Protein AF-A0A7R8Z965-F1 (afdb_monomer_lite)

Radius of gyration: 36.0 Å; chains: 1; bounding box: 77×57×90 Å

pLDDT: mean 77.86, std 20.32, range [38.06, 97.81]

Secondary structure (DSSP, 8-state):
--HHHHHHHHHHHHHHHHHHHHHHHHHHHHHHHHHHHHHHHHHHHHHHHHHHHHHHSTTHHHHHTT-----------------------

Sequence (89 aa):
MSQAFQRNLTVWQTKFKALEDQFQGFKQAKDGELAEVKEQLRDVMFYLEAQKQIAESADRDEIAEGHIVIGEPSKPASDSKSRRRRKHR

Organism: Timema douglasi (NCBI:txid61478)

Foldseek 3Di:
DDPVVVVVVVVVVVVVVVVVVVVVVVVVVVVVVVVVVVVVVVVVVVVVVVVVVLVPDPCVVCVVVPNDDPPDDDDPPDPPPDPDDDDDD

Structure (mmCIF, N/CA/C/O backbone):
data_AF-A0A7R8Z965-F1
#
_entry.id   AF-A0A7R8Z965-F1
#
loop_
_atom_site.group_PDB
_atom_site.id
_atom_site.type_symbol
_atom_site.label_atom_id
_atom_site.label_alt_id
_atom_site.label_comp_id
_atom_site.label_asym_id
_atom_site.label_entity_id
_atom_site.label_seq_id
_atom_site.pdbx_PDB_ins_code
_atom_site.Cartn_x
_atom_site.Cartn_y
_atom_site.Cartn_z
_atom_site.occupancy
_atom_site.B_iso_or_equiv
_atom_site.auth_seq_id
_atom_site.auth_comp_id
_atom_site.auth_asym_id
_atom_site.auth_atom_id
_atom_site.pdbx_PDB_model_num
ATOM 1 N N . MET A 1 1 ? 36.072 7.081 -30.822 1.00 58.38 1 MET A N 1
ATOM 2 C CA . MET A 1 1 ? 35.400 6.205 -29.832 1.00 58.38 1 MET A CA 1
ATOM 3 C C . MET A 1 1 ? 34.659 5.125 -30.619 1.00 58.38 1 MET A C 1
ATOM 5 O O . MET A 1 1 ? 33.982 5.492 -31.570 1.00 58.38 1 MET A O 1
ATOM 9 N N . SER A 1 2 ? 34.877 3.828 -30.369 1.00 85.88 2 SER A N 1
ATOM 10 C CA . SER A 1 2 ? 34.365 2.776 -31.273 1.00 85.88 2 SER A CA 1
ATOM 11 C C . SER A 1 2 ? 32.845 2.584 -31.131 1.00 85.88 2 SER A C 1
ATOM 13 O O . SER A 1 2 ? 32.302 2.670 -30.028 1.00 85.88 2 SER A O 1
ATOM 15 N N . GLN A 1 3 ? 32.151 2.293 -32.239 1.00 86.94 3 GLN A N 1
ATOM 16 C CA . GLN A 1 3 ? 30.692 2.083 -32.251 1.00 86.94 3 GLN A CA 1
ATOM 17 C C . GLN A 1 3 ? 30.240 0.951 -31.311 1.00 86.94 3 GLN A C 1
ATOM 19 O O . GLN A 1 3 ? 29.134 0.992 -30.779 1.00 86.94 3 GLN A O 1
ATOM 24 N N . ALA A 1 4 ? 31.090 -0.055 -31.084 1.00 86.94 4 ALA A N 1
ATOM 25 C CA . ALA A 1 4 ? 30.792 -1.173 -30.192 1.00 86.94 4 ALA A CA 1
ATOM 26 C C . ALA A 1 4 ? 30.666 -0.728 -28.724 1.00 86.94 4 ALA A C 1
ATOM 28 O O . ALA A 1 4 ? 29.737 -1.149 -28.036 1.00 86.94 4 ALA A O 1
ATOM 29 N N . PHE A 1 5 ? 31.544 0.169 -28.260 1.00 89.00 5 PHE A N 1
ATOM 30 C CA . PHE A 1 5 ? 31.459 0.716 -26.903 1.00 89.00 5 PHE A CA 1
ATOM 31 C C . PHE A 1 5 ? 30.218 1.590 -26.715 1.00 89.00 5 PHE A C 1
ATOM 33 O O . PHE A 1 5 ? 29.540 1.460 -25.701 1.00 89.00 5 PHE A O 1
ATOM 40 N N . GLN A 1 6 ? 29.880 2.424 -27.703 1.00 91.94 6 GLN A N 1
ATOM 41 C CA . GLN A 1 6 ? 28.678 3.266 -27.646 1.00 91.94 6 GLN A CA 1
ATOM 42 C C . GLN A 1 6 ? 27.401 2.425 -27.556 1.00 91.94 6 GLN A C 1
ATOM 44 O O . GLN A 1 6 ? 26.561 2.682 -26.700 1.00 91.94 6 GLN A O 1
ATOM 49 N N . ARG A 1 7 ? 27.284 1.369 -28.373 1.00 91.31 7 ARG A N 1
ATOM 50 C CA . ARG A 1 7 ? 26.144 0.440 -28.312 1.00 91.31 7 ARG A CA 1
ATOM 51 C C . ARG A 1 7 ? 26.038 -0.246 -26.953 1.00 91.31 7 ARG A C 1
ATOM 53 O O . ARG A 1 7 ? 24.942 -0.335 -26.412 1.00 91.31 7 ARG A O 1
ATOM 60 N N . ASN A 1 8 ? 27.158 -0.708 -26.396 1.00 93.81 8 ASN A N 1
ATOM 61 C CA . ASN A 1 8 ? 27.162 -1.350 -25.082 1.00 93.81 8 ASN A CA 1
ATOM 62 C C . ASN A 1 8 ? 26.711 -0.374 -23.982 1.00 93.81 8 ASN A C 1
ATOM 64 O O . ASN A 1 8 ? 25.833 -0.706 -23.190 1.00 93.81 8 ASN A O 1
ATOM 68 N N . LEU A 1 9 ? 27.225 0.859 -24.000 1.00 93.75 9 LEU A N 1
ATOM 69 C CA . LEU A 1 9 ? 26.821 1.899 -23.055 1.00 93.75 9 LEU A CA 1
ATOM 70 C C . LEU A 1 9 ? 25.313 2.171 -23.125 1.00 93.75 9 LEU A C 1
ATOM 72 O O . LEU A 1 9 ? 24.647 2.178 -22.093 1.00 93.75 9 LEU A O 1
ATOM 76 N N . THR A 1 10 ? 24.761 2.334 -24.331 1.00 94.62 10 THR A N 1
ATOM 77 C CA . THR A 1 10 ? 23.322 2.554 -24.516 1.00 94.62 10 THR A CA 1
ATOM 78 C C . TH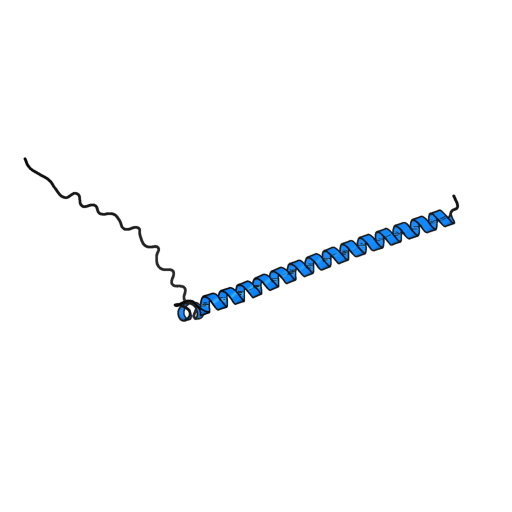R A 1 10 ? 22.505 1.374 -24.000 1.00 94.62 10 THR A C 1
ATOM 80 O O . THR A 1 10 ? 21.548 1.579 -23.261 1.00 94.62 10 THR A O 1
ATOM 83 N N . VAL A 1 11 ? 22.900 0.137 -24.317 1.00 96.06 11 VAL A N 1
ATOM 84 C CA . VAL A 1 11 ? 22.213 -1.067 -23.820 1.00 96.06 11 VAL A CA 1
ATOM 85 C C . VAL A 1 11 ? 22.231 -1.118 -22.295 1.00 96.06 11 VAL A C 1
ATOM 87 O O . VAL A 1 11 ? 21.210 -1.428 -21.681 1.00 96.06 11 VAL A O 1
ATOM 90 N N . TRP A 1 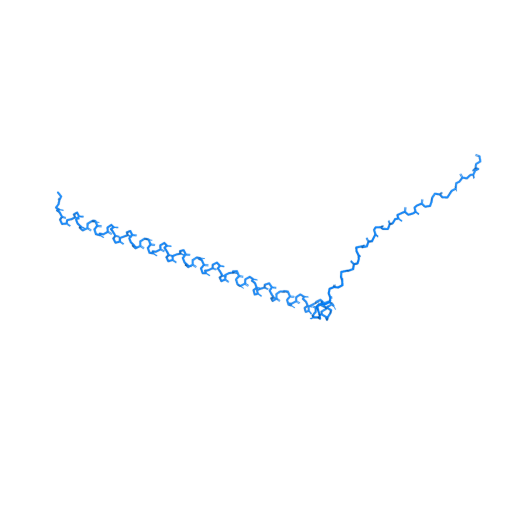12 ? 23.368 -0.809 -21.674 1.00 95.62 12 TRP A N 1
ATOM 91 C CA . TRP A 1 12 ? 23.490 -0.814 -20.221 1.00 95.62 12 TRP A CA 1
ATOM 92 C C . TRP A 1 12 ? 22.623 0.272 -19.580 1.00 95.62 12 TRP A C 1
ATOM 94 O O . TRP A 1 12 ? 21.887 -0.015 -18.641 1.00 95.62 12 TRP A O 1
ATOM 104 N N . GLN A 1 13 ? 22.615 1.479 -20.149 1.00 95.88 13 GLN A N 1
ATOM 105 C CA . GLN A 1 13 ? 21.759 2.574 -19.699 1.00 95.88 13 GLN A CA 1
ATOM 106 C C . GLN A 1 13 ? 20.268 2.226 -19.815 1.00 95.88 13 GLN A C 1
ATOM 108 O O . GLN A 1 13 ? 19.503 2.484 -18.889 1.00 95.88 13 GLN A O 1
ATOM 113 N N . THR A 1 14 ? 19.846 1.605 -20.921 1.00 96.44 14 THR A N 1
ATOM 114 C CA . THR A 1 14 ? 18.456 1.164 -21.097 1.00 96.44 14 THR A CA 1
ATOM 115 C C . THR A 1 14 ? 18.073 0.103 -20.070 1.00 96.44 14 THR A C 1
ATOM 117 O O . THR A 1 14 ? 17.008 0.202 -19.468 1.00 96.44 14 THR A O 1
ATOM 120 N N . LYS A 1 15 ? 18.940 -0.890 -19.832 1.00 96.88 15 LYS A N 1
ATOM 121 C CA . LYS A 1 15 ? 18.693 -1.929 -18.821 1.00 96.88 15 LYS A CA 1
ATOM 122 C C . LYS A 1 15 ? 18.623 -1.351 -17.415 1.00 96.88 15 LYS A C 1
ATOM 124 O O . LYS A 1 15 ? 17.747 -1.737 -16.652 1.00 96.88 15 LYS A O 1
ATOM 129 N N . PHE A 1 16 ? 19.527 -0.432 -17.093 1.00 96.88 16 PHE A N 1
ATOM 130 C CA . PHE A 1 16 ? 19.552 0.228 -15.797 1.00 96.88 16 PHE A CA 1
ATOM 131 C C . PHE A 1 16 ? 18.260 1.009 -15.558 1.00 96.88 16 PHE A C 1
ATOM 133 O O . PHE A 1 16 ? 17.611 0.810 -14.538 1.00 96.88 16 PHE A O 1
ATOM 140 N N . LYS A 1 17 ? 17.832 1.808 -16.541 1.00 97.06 17 LYS A N 1
ATOM 141 C CA . LYS A 1 17 ? 16.582 2.564 -16.451 1.00 97.06 17 LYS A CA 1
ATOM 142 C C . LYS A 1 17 ? 15.360 1.653 -16.313 1.00 97.06 17 LYS A C 1
ATOM 144 O O . LYS A 1 17 ? 14.530 1.879 -15.446 1.00 97.06 17 LYS A O 1
ATOM 149 N N . ALA A 1 18 ? 15.289 0.583 -17.104 1.00 97.06 18 ALA A N 1
ATOM 150 C CA . ALA A 1 18 ? 14.199 -0.384 -17.000 1.00 97.06 18 ALA A CA 1
ATOM 151 C C . ALA A 1 18 ? 14.147 -1.059 -15.618 1.00 97.06 18 ALA A C 1
ATOM 153 O O . ALA A 1 18 ? 13.064 -1.294 -15.087 1.00 97.06 18 ALA A O 1
ATOM 154 N N . LEU A 1 19 ? 15.307 -1.365 -15.032 1.00 97.00 19 LEU A N 1
ATOM 155 C CA . LEU A 1 19 ? 15.387 -1.952 -13.698 1.00 97.00 19 LEU A CA 1
ATOM 156 C C . LEU A 1 19 ? 14.975 -0.953 -12.610 1.00 97.00 19 LEU A C 1
ATOM 158 O O . LEU A 1 19 ? 14.277 -1.330 -11.674 1.00 97.00 19 LEU A O 1
ATOM 162 N N . GLU A 1 20 ? 15.380 0.310 -12.741 1.00 97.06 20 GLU A N 1
ATOM 163 C CA . GLU A 1 20 ? 14.978 1.383 -11.833 1.00 97.06 20 GLU A CA 1
ATOM 164 C C . GLU A 1 20 ? 13.460 1.600 -11.866 1.00 97.06 20 GLU A C 1
ATOM 166 O O . GLU A 1 20 ? 12.827 1.609 -10.810 1.00 97.06 20 GLU A O 1
ATOM 171 N N . ASP A 1 21 ? 12.865 1.661 -13.059 1.00 97.38 21 ASP A N 1
ATOM 172 C CA . ASP A 1 21 ? 11.417 1.808 -13.235 1.00 97.38 21 ASP A CA 1
ATOM 173 C C . ASP A 1 21 ? 10.656 0.617 -12.617 1.00 97.38 21 ASP A C 1
ATOM 175 O O . ASP A 1 21 ? 9.676 0.798 -11.889 1.00 97.38 21 ASP A O 1
ATOM 179 N N . GLN A 1 22 ? 11.134 -0.616 -12.835 1.00 97.06 22 GLN A N 1
ATOM 180 C CA . GLN A 1 22 ? 10.551 -1.819 -12.227 1.00 97.06 22 GLN A CA 1
ATOM 181 C C . GLN A 1 22 ? 10.665 -1.814 -10.702 1.00 97.06 22 GLN A C 1
ATOM 183 O O . GLN A 1 22 ? 9.713 -2.171 -10.008 1.00 97.06 22 GLN A O 1
ATOM 188 N N . PHE A 1 23 ? 11.817 -1.404 -10.171 1.00 97.25 23 PHE A N 1
ATOM 189 C CA . PHE A 1 23 ? 12.038 -1.331 -8.733 1.00 97.25 23 PHE A CA 1
ATOM 190 C C . PHE A 1 23 ? 11.137 -0.282 -8.079 1.00 97.25 23 PHE A C 1
ATOM 192 O O . PHE A 1 23 ? 10.539 -0.550 -7.037 1.00 97.25 23 PHE A O 1
ATOM 199 N N . GLN A 1 24 ? 10.993 0.891 -8.699 1.00 97.00 24 GLN A N 1
ATOM 200 C CA . GLN A 1 24 ? 10.089 1.929 -8.212 1.00 97.00 24 GLN A CA 1
ATOM 201 C C . GLN A 1 24 ? 8.634 1.452 -8.225 1.00 97.00 24 GLN A C 1
ATOM 203 O O . GLN A 1 24 ? 7.940 1.619 -7.222 1.00 97.00 24 GLN A O 1
ATOM 208 N N . GLY A 1 25 ? 8.194 0.798 -9.305 1.00 97.12 25 GLY A N 1
ATOM 209 C CA . GLY A 1 25 ? 6.851 0.222 -9.388 1.00 97.12 25 GLY A CA 1
ATOM 210 C C . GLY A 1 25 ? 6.600 -0.845 -8.319 1.00 97.12 25 GLY A C 1
ATOM 211 O O . GLY A 1 25 ? 5.586 -0.803 -7.624 1.00 97.12 25 GLY A O 1
ATOM 212 N N . PHE A 1 26 ? 7.552 -1.761 -8.120 1.00 96.75 26 PHE A N 1
ATOM 213 C CA . PHE A 1 26 ? 7.466 -2.782 -7.074 1.00 96.75 26 PHE A CA 1
ATOM 214 C C . PHE A 1 26 ? 7.397 -2.164 -5.675 1.00 96.75 26 PHE A C 1
ATOM 216 O O . PHE A 1 26 ? 6.569 -2.567 -4.859 1.00 96.75 26 PHE A O 1
ATOM 223 N N . LYS A 1 27 ? 8.242 -1.166 -5.400 1.00 97.56 27 LYS A N 1
ATOM 224 C CA . LYS A 1 27 ? 8.256 -0.470 -4.114 1.00 97.56 27 LYS A CA 1
ATOM 225 C C . LYS A 1 27 ? 6.915 0.208 -3.836 1.00 97.56 27 LYS A C 1
ATOM 227 O O . LYS A 1 27 ? 6.368 0.020 -2.760 1.00 97.56 27 LYS A O 1
ATOM 232 N N . GLN A 1 28 ? 6.366 0.934 -4.810 1.00 97.81 28 GLN A N 1
ATOM 233 C CA . GLN A 1 28 ? 5.066 1.596 -4.666 1.00 97.81 28 GLN A CA 1
ATOM 234 C C . GLN A 1 28 ? 3.933 0.596 -4.418 1.00 97.81 28 GLN A C 1
ATOM 236 O O . GLN A 1 28 ? 3.106 0.824 -3.540 1.00 97.81 28 GLN A O 1
ATOM 241 N N . ALA A 1 29 ? 3.920 -0.529 -5.140 1.00 97.31 29 ALA A N 1
ATOM 242 C CA . ALA A 1 29 ? 2.936 -1.585 -4.921 1.00 97.31 29 ALA A CA 1
ATOM 243 C C . ALA A 1 29 ? 3.031 -2.157 -3.497 1.00 97.31 29 ALA A C 1
ATOM 245 O O . ALA A 1 29 ? 2.019 -2.293 -2.815 1.00 97.31 29 ALA A O 1
ATOM 246 N N . LYS A 1 30 ? 4.252 -2.424 -3.015 1.00 97.38 30 LYS A N 1
ATOM 247 C CA . LYS A 1 30 ? 4.471 -2.951 -1.663 1.00 97.38 30 LYS A CA 1
ATOM 248 C C . LYS A 1 30 ? 4.165 -1.954 -0.558 1.00 97.38 30 LYS A C 1
ATOM 250 O O . LYS A 1 30 ? 3.578 -2.347 0.445 1.00 97.38 30 LYS A O 1
ATOM 255 N N . ASP A 1 31 ? 4.510 -0.686 -0.740 1.00 97.31 31 ASP A N 1
ATOM 256 C CA . ASP A 1 31 ? 4.154 0.367 0.210 1.00 97.31 31 ASP A CA 1
ATOM 257 C C . ASP A 1 31 ? 2.623 0.547 0.278 1.00 97.31 31 ASP A C 1
ATOM 259 O O . ASP A 1 31 ? 2.080 0.758 1.364 1.00 97.31 31 ASP A O 1
ATOM 263 N N . GLY A 1 32 ? 1.922 0.386 -0.852 1.00 97.75 32 GLY A N 1
ATOM 264 C CA . GLY A 1 32 ? 0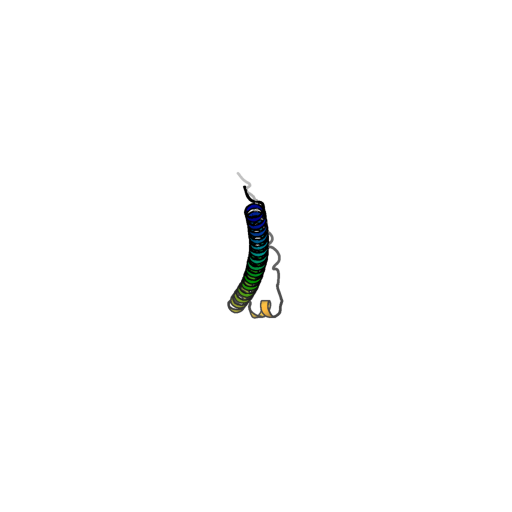.458 0.373 -0.925 1.00 97.75 32 GLY A CA 1
ATOM 265 C C . GLY A 1 32 ? -0.174 -0.809 -0.187 1.00 97.75 32 GLY A C 1
ATOM 266 O O . GLY A 1 32 ? -1.002 -0.599 0.696 1.00 97.75 32 GLY A O 1
ATOM 267 N N . GLU A 1 33 ? 0.267 -2.038 -0.481 1.00 97.00 33 GLU A N 1
ATOM 268 C CA . GLU A 1 33 ? -0.177 -3.249 0.233 1.00 97.00 33 GLU A CA 1
ATOM 269 C C . GLU A 1 33 ? 0.070 -3.124 1.747 1.00 97.00 33 GLU A C 1
ATOM 271 O O . GLU A 1 33 ? -0.782 -3.467 2.566 1.00 97.00 33 GLU A O 1
ATOM 276 N N . LEU A 1 34 ? 1.229 -2.587 2.143 1.00 97.44 34 LEU A N 1
ATOM 277 C CA . LEU A 1 34 ? 1.570 -2.388 3.548 1.00 97.44 34 LEU A CA 1
ATOM 278 C C . LEU A 1 34 ? 0.645 -1.371 4.228 1.00 97.44 34 LEU A C 1
ATOM 280 O O . LEU A 1 34 ? 0.309 -1.545 5.400 1.00 97.44 34 LEU A O 1
ATOM 284 N N . ALA A 1 35 ? 0.266 -0.300 3.530 1.00 97.62 35 ALA A N 1
ATOM 285 C CA . ALA A 1 35 ? -0.674 0.684 4.052 1.00 97.62 35 ALA A CA 1
ATOM 286 C C . ALA A 1 35 ? -2.064 0.065 4.255 1.00 97.62 35 ALA A C 1
ATOM 288 O O . ALA A 1 35 ? -2.630 0.204 5.334 1.00 97.62 35 ALA A O 1
ATOM 289 N N . GLU A 1 36 ? -2.568 -0.683 3.274 1.00 97.62 36 GLU A N 1
ATOM 290 C CA . GLU A 1 36 ? -3.867 -1.356 3.363 1.00 97.62 36 GLU A CA 1
ATOM 291 C C . GLU A 1 36 ? -3.925 -2.342 4.538 1.00 97.62 36 GLU A C 1
ATOM 293 O O . GLU A 1 36 ? -4.841 -2.286 5.358 1.00 97.62 36 GLU A O 1
ATOM 298 N N . VAL A 1 37 ? -2.904 -3.191 4.690 1.00 97.19 37 VAL A N 1
ATOM 299 C CA . VAL A 1 37 ? -2.837 -4.159 5.797 1.00 97.19 37 VAL A CA 1
ATOM 300 C C . VAL A 1 37 ? -2.773 -3.457 7.159 1.00 97.19 37 VAL A C 1
ATOM 302 O O . VAL A 1 37 ? -3.351 -3.938 8.135 1.00 97.19 37 VAL A O 1
ATOM 305 N N . LYS A 1 38 ? -2.098 -2.305 7.254 1.00 97.25 38 LYS A N 1
ATOM 306 C CA . LYS A 1 38 ? -2.073 -1.509 8.491 1.00 97.25 38 LYS A CA 1
ATOM 307 C C . LYS A 1 38 ? -3.446 -0.947 8.849 1.00 97.25 38 LYS A C 1
ATOM 309 O O . LYS A 1 38 ? -3.780 -0.926 10.031 1.00 97.25 38 LYS A O 1
ATOM 314 N N . GLU A 1 39 ? -4.220 -0.497 7.866 1.00 96.75 39 GLU A N 1
ATOM 315 C CA . GLU A 1 39 ? -5.593 -0.033 8.094 1.00 96.75 39 GLU A CA 1
ATOM 316 C C . GLU A 1 39 ? -6.495 -1.194 8.534 1.00 96.75 39 GLU A C 1
ATOM 318 O O . GLU A 1 39 ? -7.170 -1.080 9.551 1.00 96.75 39 GLU A O 1
ATOM 323 N N . GLN A 1 40 ? -6.399 -2.361 7.888 1.00 96.81 40 GLN A N 1
ATOM 324 C CA . GLN A 1 40 ? -7.139 -3.558 8.316 1.00 96.81 40 GLN A CA 1
ATOM 325 C C . GLN A 1 40 ? -6.803 -3.965 9.758 1.00 96.81 40 GLN A C 1
ATOM 327 O O . GLN A 1 40 ? -7.691 -4.304 10.540 1.00 96.81 40 GLN A O 1
ATOM 332 N N . LEU A 1 41 ? -5.523 -3.914 10.142 1.00 95.06 41 LEU A N 1
ATOM 333 C CA . LEU A 1 41 ? -5.121 -4.195 11.518 1.00 95.06 41 LEU A CA 1
ATOM 334 C C . LEU A 1 41 ? -5.700 -3.162 12.493 1.00 95.06 41 LEU A C 1
ATOM 336 O O . LEU A 1 41 ? -6.122 -3.541 13.585 1.00 95.06 41 LEU A O 1
ATOM 340 N N . ARG A 1 42 ? -5.748 -1.878 12.110 1.00 96.56 42 ARG A N 1
ATOM 341 C CA . ARG A 1 42 ? -6.380 -0.828 12.919 1.00 96.56 42 ARG A CA 1
ATOM 342 C C . ARG A 1 42 ? -7.861 -1.123 13.136 1.00 96.56 42 ARG A C 1
ATOM 344 O O . ARG A 1 42 ? -8.309 -1.033 14.274 1.00 96.56 42 ARG A O 1
ATOM 351 N N . ASP A 1 43 ? -8.584 -1.517 12.093 1.00 94.88 43 ASP A N 1
ATOM 352 C CA . ASP A 1 43 ? -10.009 -1.845 12.192 1.00 94.88 43 ASP A CA 1
ATOM 353 C C . ASP A 1 43 ? -10.249 -3.040 13.121 1.00 94.88 43 ASP A C 1
ATOM 355 O O . ASP A 1 43 ? -11.125 -2.998 13.985 1.00 94.88 43 ASP A O 1
ATOM 359 N N . VAL A 1 44 ? -9.426 -4.088 13.009 1.00 93.81 44 VAL A N 1
ATOM 360 C CA . VAL A 1 44 ? -9.501 -5.257 13.899 1.00 93.81 44 VAL A CA 1
ATOM 361 C C . VAL A 1 44 ? -9.189 -4.872 15.344 1.00 93.81 44 VAL A C 1
ATOM 363 O O . VAL A 1 44 ? -9.901 -5.288 16.257 1.00 93.81 44 VAL A O 1
ATOM 366 N N . MET A 1 45 ? -8.147 -4.070 15.571 1.00 92.56 45 MET A N 1
ATOM 367 C CA . MET A 1 45 ? -7.810 -3.592 16.912 1.00 92.56 45 MET A CA 1
ATOM 368 C C . MET A 1 45 ? -8.942 -2.755 17.507 1.00 92.56 45 MET A C 1
ATOM 370 O O . MET A 1 45 ? -9.323 -2.992 18.651 1.00 92.56 45 MET A O 1
ATOM 374 N N . PHE A 1 46 ? -9.520 -1.844 16.721 1.00 93.75 46 PHE A N 1
ATOM 375 C CA . PHE A 1 46 ? -10.657 -1.030 17.137 1.00 93.75 46 PHE A CA 1
ATOM 376 C C . PHE A 1 46 ? -11.872 -1.894 17.489 1.00 93.75 46 PHE A C 1
ATOM 378 O O . PHE A 1 46 ? -12.487 -1.696 18.533 1.00 93.75 46 PHE A O 1
ATOM 385 N N . TYR A 1 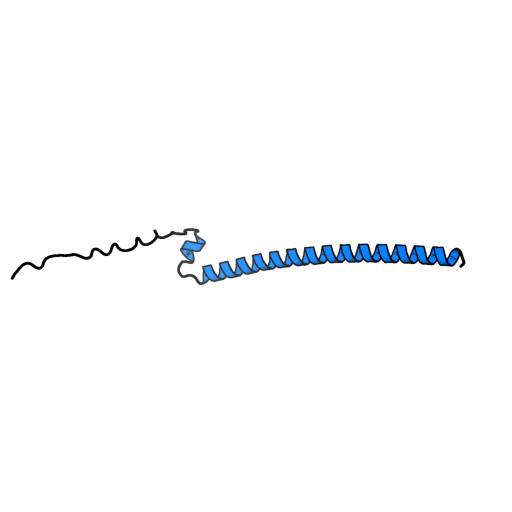47 ? -12.193 -2.892 16.661 1.00 91.06 47 TYR A N 1
ATOM 386 C CA . TYR A 1 47 ? -13.287 -3.824 16.929 1.00 91.06 47 TYR A CA 1
ATOM 387 C C . TYR A 1 47 ? -13.086 -4.587 18.246 1.00 91.06 47 TYR A C 1
ATOM 389 O O . TYR A 1 47 ? -14.005 -4.673 19.059 1.00 91.06 47 TYR A O 1
ATOM 397 N N . LEU A 1 48 ? -11.881 -5.113 18.485 1.00 87.81 48 LEU A N 1
ATOM 398 C CA . LEU A 1 48 ? -11.572 -5.854 19.710 1.00 87.81 48 LEU A CA 1
ATOM 399 C C . LEU A 1 48 ? -11.603 -4.959 20.953 1.00 87.81 48 LEU A C 1
ATOM 401 O O . LEU A 1 48 ? -12.078 -5.382 22.008 1.00 87.81 48 LEU A O 1
ATOM 405 N N . GLU A 1 49 ? -11.120 -3.724 20.838 1.00 88.56 49 GLU A N 1
ATOM 406 C CA . GLU A 1 49 ? -11.158 -2.751 21.927 1.00 88.56 49 GLU A CA 1
ATOM 407 C C . GLU A 1 49 ? -12.596 -2.335 22.252 1.00 88.56 49 GLU A C 1
ATOM 409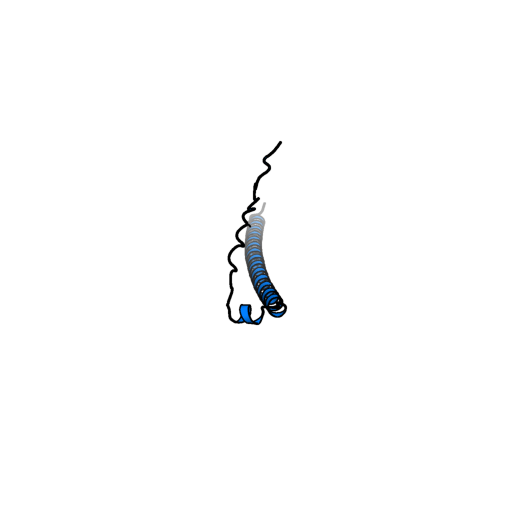 O O . GLU A 1 49 ? -12.988 -2.358 23.418 1.00 88.56 49 GLU A O 1
ATOM 414 N N . ALA A 1 50 ? -13.418 -2.071 21.233 1.00 86.06 50 ALA A N 1
ATOM 415 C CA . ALA A 1 50 ? -14.842 -1.810 21.407 1.00 86.06 50 ALA A CA 1
ATOM 416 C C . ALA A 1 50 ? -15.557 -3.007 22.055 1.00 86.06 50 ALA A C 1
ATOM 418 O O . ALA A 1 50 ? -16.322 -2.831 23.001 1.00 86.06 50 ALA A O 1
ATOM 419 N N . GLN A 1 51 ? -15.262 -4.236 21.617 1.00 82.62 51 GLN A N 1
ATOM 420 C CA . GLN A 1 51 ? -15.831 -5.450 22.204 1.00 82.62 51 GLN A CA 1
ATOM 421 C C . GLN A 1 51 ? -15.460 -5.593 23.686 1.00 82.62 51 GLN A C 1
ATOM 423 O O . GLN A 1 51 ? -16.314 -5.939 24.506 1.00 82.62 51 GLN A O 1
ATOM 428 N N . LYS A 1 52 ? -14.203 -5.311 24.043 1.00 83.69 52 LYS A N 1
ATOM 429 C CA . LYS A 1 52 ? -13.745 -5.324 25.435 1.00 83.69 52 LYS A CA 1
ATOM 430 C C . LYS A 1 52 ? -14.439 -4.238 26.260 1.00 83.69 52 LYS A C 1
ATOM 432 O O . LYS A 1 52 ? -14.932 -4.536 27.343 1.00 83.69 52 LYS A O 1
ATOM 437 N N . GLN A 1 53 ? -14.532 -3.019 25.735 1.00 81.62 53 GLN A N 1
ATOM 438 C CA . GLN A 1 53 ? -15.179 -1.898 26.416 1.00 81.62 53 GLN A CA 1
ATOM 439 C C . GLN A 1 53 ? -16.665 -2.173 26.683 1.00 81.62 53 GLN A C 1
ATOM 441 O O . GLN A 1 53 ? -17.151 -1.893 27.776 1.00 81.62 53 GLN A O 1
ATOM 446 N N . ILE A 1 54 ? -17.378 -2.765 25.719 1.00 76.50 54 ILE A N 1
ATOM 447 C CA . ILE A 1 54 ? -18.769 -3.201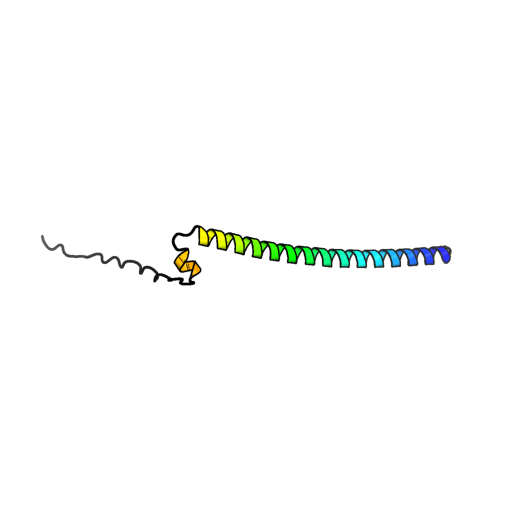 25.905 1.00 76.50 54 ILE A CA 1
ATOM 448 C C . ILE A 1 54 ? -18.830 -4.282 26.988 1.00 76.50 54 ILE A C 1
ATOM 450 O O . ILE A 1 54 ? -19.668 -4.210 27.882 1.00 76.50 54 ILE A O 1
ATOM 454 N N . ALA A 1 55 ? -17.914 -5.254 26.955 1.00 73.19 55 ALA A N 1
ATOM 455 C CA . ALA A 1 55 ? -17.883 -6.343 27.924 1.00 73.19 55 ALA A CA 1
ATOM 456 C C . ALA A 1 55 ? -17.594 -5.907 29.373 1.00 73.19 55 ALA A C 1
ATOM 458 O O . ALA A 1 55 ? -18.043 -6.582 30.300 1.00 73.19 55 ALA A O 1
ATOM 459 N N . GLU A 1 56 ? -16.845 -4.819 29.556 1.00 73.94 56 GLU A N 1
ATOM 460 C CA . GLU A 1 56 ? -16.506 -4.234 30.860 1.00 73.94 56 GLU A CA 1
ATOM 461 C C . GLU A 1 56 ? -17.529 -3.186 31.338 1.00 73.94 56 GLU A C 1
ATOM 463 O O . GLU A 1 56 ? -17.511 -2.804 32.508 1.00 73.94 56 GLU A O 1
ATOM 468 N N . SER A 1 57 ? -18.430 -2.724 30.463 1.00 66.31 57 SER A N 1
ATOM 469 C CA . SER A 1 57 ? -19.465 -1.747 30.812 1.00 66.31 57 SER A CA 1
ATOM 470 C C . SER A 1 57 ? -20.579 -2.359 31.673 1.00 66.31 57 SER A C 1
ATOM 472 O O . SER A 1 57 ? -20.937 -3.525 31.516 1.00 66.31 57 SER A O 1
ATOM 474 N N . ALA A 1 58 ? -21.141 -1.568 32.593 1.00 61.47 58 ALA A N 1
ATOM 475 C CA . ALA A 1 58 ? -22.274 -1.989 33.423 1.00 61.47 58 ALA A CA 1
ATOM 476 C C . ALA A 1 58 ? -23.558 -2.206 32.598 1.00 61.47 58 ALA A C 1
ATOM 478 O O . ALA A 1 58 ? -24.396 -3.017 32.979 1.00 61.47 58 ALA A O 1
ATOM 479 N N . ASP A 1 59 ? -23.648 -1.545 31.441 1.00 61.62 59 ASP A N 1
ATOM 480 C CA . ASP A 1 59 ? -24.787 -1.563 30.516 1.00 61.62 59 ASP A CA 1
ATOM 481 C C . ASP A 1 59 ? -24.570 -2.563 29.363 1.00 61.62 59 ASP A C 1
ATOM 483 O O . ASP A 1 59 ? -25.125 -2.423 28.273 1.00 61.62 59 ASP A O 1
ATOM 487 N N . ARG A 1 60 ? -23.719 -3.577 29.583 1.00 62.88 60 ARG A N 1
ATOM 488 C CA . ARG A 1 60 ? -23.321 -4.578 28.581 1.00 62.88 60 ARG A CA 1
ATOM 489 C C . ARG A 1 60 ? -24.517 -5.239 27.896 1.00 62.88 60 ARG A C 1
ATOM 491 O O . ARG A 1 60 ? -24.445 -5.482 26.694 1.00 62.88 60 ARG A O 1
ATOM 498 N N . ASP A 1 61 ? -25.582 -5.509 28.644 1.00 59.09 61 ASP A N 1
ATOM 499 C CA . ASP A 1 61 ? -26.798 -6.137 28.125 1.00 59.09 61 ASP A CA 1
ATOM 500 C C . ASP A 1 61 ? -27.605 -5.157 27.248 1.00 59.09 61 ASP A C 1
ATOM 502 O O . ASP A 1 61 ? -27.993 -5.515 26.138 1.00 59.09 61 ASP A O 1
ATOM 506 N N . GLU A 1 62 ? -27.744 -3.886 27.651 1.00 59.41 62 GLU A N 1
ATOM 507 C CA . GLU A 1 62 ? -28.437 -2.852 26.859 1.00 59.41 62 GLU A CA 1
ATOM 508 C C . GLU A 1 62 ? -27.690 -2.521 25.554 1.00 59.41 62 GLU A C 1
ATOM 510 O O . GLU A 1 62 ? -28.300 -2.360 24.492 1.00 59.41 62 GLU A O 1
ATOM 515 N N . ILE A 1 63 ? -26.354 -2.472 25.603 1.00 59.81 63 ILE A N 1
ATOM 516 C CA . ILE A 1 63 ? -25.513 -2.197 24.431 1.00 59.81 63 ILE A CA 1
ATOM 517 C C . ILE A 1 63 ? -25.445 -3.416 23.494 1.00 59.81 63 ILE A C 1
ATOM 519 O O . ILE A 1 63 ? -25.455 -3.240 22.274 1.00 59.81 63 ILE A O 1
ATOM 523 N N . ALA A 1 64 ? -25.413 -4.647 24.025 1.00 58.97 64 ALA A N 1
ATOM 524 C CA . ALA A 1 64 ? -25.424 -5.875 23.221 1.00 58.97 64 ALA A CA 1
ATOM 525 C C . ALA A 1 64 ? -26.769 -6.113 22.514 1.00 58.97 64 ALA A C 1
ATOM 527 O O . ALA A 1 64 ? -26.787 -6.628 21.395 1.00 58.97 64 ALA A O 1
ATOM 528 N N . GLU A 1 65 ? -27.878 -5.705 23.133 1.00 63.84 65 GLU A N 1
ATOM 529 C CA . GLU A 1 65 ? -29.218 -5.743 22.533 1.00 63.84 65 GLU A CA 1
ATOM 530 C C . GLU A 1 65 ? -29.484 -4.565 21.570 1.00 63.84 65 GLU A C 1
ATOM 532 O O . GLU A 1 65 ? -30.485 -4.566 20.854 1.00 63.84 65 GLU A O 1
ATOM 537 N N . GLY A 1 66 ? -28.571 -3.587 21.481 1.00 58.53 66 GLY A N 1
ATOM 538 C CA . GLY A 1 66 ? -28.664 -2.453 20.553 1.00 58.53 66 GLY A CA 1
ATOM 539 C C . GLY A 1 66 ? -29.563 -1.307 21.032 1.00 58.53 66 GLY A C 1
ATOM 540 O O . GLY A 1 66 ? -29.974 -0.467 20.227 1.00 58.53 66 GLY A O 1
ATOM 541 N N . HIS A 1 67 ? -29.866 -1.238 22.329 1.00 52.97 67 HIS A N 1
ATOM 542 C CA . HIS A 1 67 ? -30.683 -0.188 22.926 1.00 52.97 67 HIS A CA 1
ATOM 543 C C . HIS A 1 67 ? -29.802 0.948 23.463 1.00 52.97 67 HIS A C 1
ATOM 545 O O . HIS A 1 67 ? -29.373 0.949 24.609 1.00 52.97 67 HIS A O 1
ATOM 551 N N . ILE A 1 68 ? -29.553 1.968 22.635 1.00 55.62 68 ILE A N 1
ATOM 552 C CA . ILE A 1 68 ? -28.946 3.225 23.097 1.00 55.62 68 ILE A CA 1
ATOM 553 C C . ILE A 1 68 ? -30.075 4.165 23.533 1.00 55.62 68 ILE A C 1
ATOM 555 O O . ILE A 1 68 ? -30.700 4.828 22.701 1.00 55.62 68 ILE A O 1
ATOM 559 N N . VAL A 1 69 ? -30.347 4.247 24.837 1.00 55.81 69 VAL A N 1
ATOM 560 C CA . VAL A 1 69 ? -31.239 5.279 25.385 1.00 55.81 69 VAL A CA 1
ATOM 561 C C . VAL A 1 69 ? -30.442 6.577 25.513 1.00 55.81 69 VAL A C 1
ATOM 563 O O . VAL A 1 69 ? -29.722 6.800 26.484 1.00 55.81 69 VAL A O 1
ATOM 566 N N . ILE A 1 70 ? -30.556 7.460 24.519 1.00 56.28 70 ILE A N 1
ATOM 567 C CA . ILE A 1 70 ? -30.045 8.832 24.636 1.00 56.28 70 ILE A CA 1
ATOM 568 C C . ILE A 1 70 ? -30.928 9.548 25.662 1.00 56.28 70 ILE A C 1
ATOM 570 O O . ILE A 1 70 ? -32.037 9.979 25.345 1.00 56.28 70 ILE A O 1
ATOM 574 N N . GLY A 1 71 ? -30.452 9.641 26.906 1.00 52.78 71 GLY A N 1
ATOM 575 C CA . GLY A 1 71 ? -31.093 10.451 27.937 1.00 52.78 71 GLY A CA 1
ATOM 576 C C . GLY A 1 71 ? -31.234 11.894 27.452 1.00 52.78 71 GLY A C 1
ATOM 577 O O . GLY A 1 71 ? -30.264 12.477 26.961 1.00 52.78 71 GLY A O 1
ATOM 578 N N . GLU A 1 72 ? -32.446 12.453 27.551 1.00 49.50 72 GLU A N 1
ATOM 579 C CA . GLU A 1 72 ? -32.720 13.856 27.222 1.00 49.50 72 GLU A CA 1
ATOM 580 C C . GLU A 1 72 ? -31.639 14.761 27.837 1.00 49.50 72 GLU A C 1
ATOM 582 O O . GLU A 1 72 ? -31.302 14.580 29.013 1.00 49.50 72 GLU A O 1
ATOM 587 N N . PRO A 1 73 ? -31.101 15.748 27.092 1.00 49.91 73 PRO A N 1
ATOM 588 C CA . PRO A 1 73 ? -30.139 16.678 27.656 1.00 49.91 73 PRO A CA 1
ATOM 589 C C . PRO A 1 73 ? -30.780 17.342 28.871 1.00 49.91 73 PRO A C 1
ATOM 591 O O . PRO A 1 73 ? -31.814 18.005 28.751 1.00 49.91 73 PRO A O 1
ATOM 594 N N . SER A 1 74 ? -30.172 17.132 30.041 1.00 49.75 74 SER A N 1
ATOM 595 C CA . SER A 1 74 ? -30.588 17.710 31.311 1.00 49.75 74 SER A CA 1
ATOM 596 C C . SER A 1 74 ? -30.849 19.198 31.107 1.00 49.75 74 SER A C 1
ATOM 598 O O . SER A 1 74 ? -29.916 19.982 30.921 1.00 49.75 74 SER A O 1
ATOM 600 N N . LYS A 1 75 ? -32.131 19.588 31.085 1.00 49.28 75 LYS A N 1
ATOM 601 C CA . LYS A 1 75 ? -32.534 20.993 30.982 1.00 49.28 75 LYS A CA 1
ATOM 602 C C . LYS A 1 75 ? -31.782 21.760 32.074 1.00 49.28 75 LYS A C 1
ATOM 604 O O . LYS A 1 75 ? -31.853 21.341 33.232 1.00 49.28 75 LYS A O 1
ATOM 609 N N . PRO A 1 76 ? -31.061 22.850 31.752 1.00 48.50 76 PRO A N 1
ATOM 610 C CA . PRO A 1 76 ? -30.399 23.635 32.780 1.00 48.50 76 PRO A CA 1
ATOM 611 C C . PRO A 1 76 ? -31.470 24.113 33.759 1.00 48.50 76 PRO A C 1
ATOM 613 O O . PRO A 1 76 ? -32.464 24.721 33.354 1.00 48.50 76 PRO A O 1
ATOM 616 N N . ALA A 1 77 ? -31.295 23.772 35.036 1.00 47.94 77 ALA A N 1
ATOM 617 C CA . ALA A 1 77 ? -32.203 24.164 36.099 1.00 47.94 77 ALA A CA 1
ATOM 618 C C . ALA A 1 77 ? -32.386 25.686 36.055 1.00 47.94 77 ALA A C 1
ATOM 620 O O . ALA A 1 77 ? -31.440 26.449 36.253 1.00 47.94 77 ALA A O 1
ATOM 621 N N . SER A 1 78 ? -33.606 26.129 35.754 1.00 45.91 78 SER A N 1
ATOM 622 C CA . SER A 1 78 ? -33.985 27.531 35.849 1.00 45.91 78 SER A CA 1
ATOM 623 C C . SER A 1 78 ? -33.836 27.960 37.307 1.00 45.91 78 SER A C 1
ATOM 625 O O . SER A 1 78 ? -34.598 27.510 38.164 1.00 45.91 78 SER A O 1
ATOM 627 N N . ASP A 1 79 ? -32.851 28.810 37.585 1.00 46.66 79 ASP A N 1
ATOM 628 C CA . ASP A 1 79 ? -32.608 29.395 38.901 1.00 46.66 79 ASP A CA 1
ATOM 629 C C . ASP A 1 79 ? -33.773 30.340 39.255 1.00 46.66 79 ASP A C 1
ATOM 631 O O . ASP A 1 79 ? -33.773 31.541 38.971 1.00 46.66 79 ASP A O 1
ATOM 635 N N . SER A 1 80 ? -34.844 29.778 39.823 1.00 49.34 80 SER A N 1
ATOM 636 C CA . SER A 1 80 ? -36.006 30.517 40.305 1.00 49.34 80 SER A CA 1
ATOM 637 C C . SER A 1 80 ? -35.663 31.190 41.634 1.00 49.34 80 SER A C 1
ATOM 639 O O . SER A 1 80 ? -36.102 30.774 42.711 1.00 49.34 80 SER A O 1
ATOM 641 N N . LYS A 1 81 ? -34.866 32.260 41.578 1.00 49.41 81 LYS A N 1
ATOM 642 C CA . LYS A 1 81 ? -34.548 33.067 42.757 1.00 49.41 81 LYS A CA 1
ATOM 643 C C . LYS A 1 81 ? -35.739 33.954 43.118 1.00 49.41 81 LYS A C 1
ATOM 645 O O . LYS A 1 81 ? -35.868 35.101 42.693 1.00 49.41 81 LYS A O 1
ATOM 650 N N . SER A 1 82 ? -36.617 33.372 43.931 1.00 50.16 82 SER A N 1
ATOM 651 C CA . SER A 1 82 ? -37.658 34.008 44.738 1.00 50.16 82 SER A CA 1
ATOM 652 C C . SER A 1 82 ? -37.182 35.341 45.343 1.00 50.16 82 SER A C 1
ATOM 654 O O . SER A 1 82 ? -36.561 35.376 46.406 1.00 50.16 82 SER A O 1
ATOM 656 N N . ARG A 1 83 ? -37.529 36.469 44.710 1.00 55.38 83 ARG A N 1
ATOM 657 C CA . ARG A 1 83 ? -37.534 37.790 45.358 1.00 55.38 83 ARG A CA 1
ATOM 658 C C . ARG A 1 83 ? -38.878 37.992 46.049 1.00 55.38 83 ARG A C 1
ATOM 660 O O . ARG A 1 83 ? -39.766 38.670 45.540 1.00 55.38 83 ARG A O 1
ATOM 667 N N . ARG A 1 84 ? -39.029 37.403 47.236 1.00 52.25 84 ARG A N 1
ATOM 668 C CA . ARG A 1 84 ? -40.106 37.751 48.172 1.00 52.25 84 ARG A CA 1
ATOM 669 C C . ARG A 1 84 ? -39.584 38.726 49.231 1.00 52.25 84 ARG A C 1
ATOM 671 O O . ARG A 1 84 ? -38.809 38.354 50.096 1.00 52.25 84 ARG A O 1
ATOM 678 N N . ARG A 1 85 ? -40.101 39.957 49.131 1.00 53.66 85 ARG A N 1
ATOM 679 C CA . ARG A 1 85 ? -40.468 40.900 50.205 1.00 53.66 85 ARG A CA 1
ATOM 680 C C . ARG A 1 85 ? -39.447 41.201 51.318 1.00 53.66 85 ARG A C 1
ATOM 682 O O . ARG A 1 85 ? -39.265 40.417 52.239 1.00 53.66 85 ARG A O 1
ATOM 689 N N . ARG A 1 86 ? -39.056 42.478 51.397 1.00 45.41 86 ARG A N 1
ATOM 690 C CA . ARG A 1 86 ? -39.013 43.211 52.674 1.00 45.41 86 ARG A CA 1
ATOM 691 C C . ARG A 1 86 ? -39.742 44.548 52.523 1.00 45.41 86 ARG A C 1
ATOM 693 O O . ARG A 1 86 ? -39.386 45.358 51.678 1.00 45.41 86 ARG A O 1
ATOM 700 N N . LYS A 1 87 ? -40.799 44.722 53.321 1.00 47.94 87 LYS A N 1
ATOM 701 C CA . LYS A 1 87 ? -41.516 45.978 53.583 1.00 47.94 87 LYS A CA 1
ATOM 702 C C . LYS A 1 87 ? -41.289 46.323 55.063 1.00 47.94 87 LYS A C 1
ATOM 704 O O . LYS A 1 87 ? -41.231 45.394 55.865 1.00 47.94 87 LYS A O 1
ATOM 709 N N . HIS A 1 88 ? -41.279 47.626 55.365 1.00 39.94 88 HIS A N 1
ATOM 710 C CA . HIS A 1 88 ? -41.117 48.310 56.664 1.00 39.94 88 HIS A CA 1
ATOM 711 C C . HIS A 1 88 ? -39.663 48.404 57.151 1.00 39.94 88 HIS A C 1
ATOM 713 O O . HIS A 1 88 ? -38.955 47.406 57.176 1.00 39.94 88 HIS A O 1
ATOM 719 N N . ARG A 1 89 ? -39.151 49.590 57.495 1.00 38.06 89 ARG A N 1
ATOM 720 C CA . ARG A 1 89 ? -39.755 50.668 58.291 1.00 38.06 89 ARG A CA 1
ATOM 721 C C . ARG A 1 89 ? -39.253 52.041 57.851 1.00 38.06 89 ARG A C 1
ATOM 723 O O . ARG A 1 89 ? -38.082 52.104 57.428 1.00 38.06 89 ARG A O 1
#